Protein AF-A0A173S490-F1 (afdb_monomer)

pLDDT: mean 80.64, std 14.04, range [35.84, 95.5]

Foldseek 3Di:
DVVVVVVVVVVVVVVPPDDWDDDPLVDDAPATAQDWFAQCRRCVSVVNNPSVPDPDQWDQDVVSLEIEGEEAQDDDPVRDDPQGPWHWAAPDLFWIKGKDHLPDACPDPVNVCQQCVVVVVHWYWDWYDHDQADPPPRHGGITGTQHIWDQDDFDDADPRRMGTDRTHGRDRDD

Mean predicted aligned error: 9.04 Å

Radius of gyration: 17.33 Å; Cα contacts (8 Å, |Δi|>4): 299; chains: 1; bounding box: 39×35×54 Å

Structure (mmCIF, N/CA/C/O backbone):
data_AF-A0A173S490-F1
#
_entry.id   AF-A0A173S490-F1
#
loop_
_atom_site.group_PDB
_atom_site.id
_atom_site.type_symbol
_atom_site.label_atom_id
_atom_site.label_alt_id
_atom_site.label_comp_id
_atom_site.label_asym_id
_atom_site.label_entity_id
_atom_site.label_seq_id
_atom_site.pdbx_PDB_ins_code
_atom_site.Cartn_x
_atom_site.Cartn_y
_atom_site.Cartn_z
_atom_site.occupancy
_atom_site.B_iso_or_equiv
_atom_site.auth_seq_id
_atom_site.auth_comp_id
_atom_site.auth_asym_id
_atom_site.auth_atom_id
_atom_site.pdbx_PDB_model_num
ATOM 1 N N . MET A 1 1 ? -19.504 -1.703 34.134 1.00 67.69 1 MET A N 1
ATOM 2 C CA . MET A 1 1 ? -18.449 -2.123 33.189 1.00 67.69 1 MET A CA 1
ATOM 3 C C . MET A 1 1 ? -18.969 -2.839 31.937 1.00 67.69 1 MET A C 1
ATOM 5 O O . MET A 1 1 ? -18.863 -2.239 30.881 1.00 67.69 1 MET A O 1
ATOM 9 N N . LEU A 1 2 ? -19.562 -4.050 31.981 1.00 82.88 2 LEU A N 1
ATOM 10 C CA . LEU A 1 2 ? -20.038 -4.728 30.746 1.00 82.88 2 LEU A CA 1
ATOM 11 C C . LEU A 1 2 ? -21.141 -3.944 30.003 1.00 82.88 2 LEU A C 1
ATOM 13 O O . LEU A 1 2 ? -21.055 -3.766 28.793 1.00 82.88 2 LEU A O 1
ATOM 17 N N . GLY A 1 3 ? -22.134 -3.423 30.733 1.00 90.31 3 GLY A N 1
ATOM 18 C CA . GLY A 1 3 ? -23.234 -2.651 30.137 1.00 90.31 3 GLY A CA 1
ATOM 19 C C . GLY A 1 3 ? -22.800 -1.309 29.537 1.00 90.31 3 GLY A C 1
ATOM 20 O O . GLY A 1 3 ? -23.343 -0.888 28.524 1.00 90.31 3 GLY A O 1
ATOM 21 N N . GLU A 1 4 ? -21.777 -0.664 30.104 1.00 88.50 4 GLU A N 1
ATOM 22 C CA . GLU A 1 4 ? -21.201 0.568 29.542 1.00 88.50 4 GLU A CA 1
ATOM 23 C C . GLU A 1 4 ? -20.448 0.278 28.243 1.00 88.50 4 GLU A C 1
ATOM 25 O O . GLU A 1 4 ? -20.566 1.037 27.287 1.00 88.50 4 GLU A O 1
ATOM 30 N N . LEU A 1 5 ? -19.721 -0.845 28.182 1.00 89.94 5 LEU A N 1
ATOM 31 C CA . LEU A 1 5 ? -19.027 -1.271 26.969 1.00 89.94 5 LEU A CA 1
ATOM 32 C C . LEU A 1 5 ? -20.026 -1.585 25.845 1.00 89.94 5 LEU A C 1
ATOM 34 O O . LEU A 1 5 ? -19.824 -1.165 24.712 1.00 89.94 5 LEU A O 1
ATOM 38 N N . GLN A 1 6 ? -21.128 -2.269 26.162 1.00 90.50 6 GLN A N 1
ATOM 39 C CA . GLN A 1 6 ? -22.197 -2.554 25.199 1.00 90.50 6 GLN A CA 1
ATOM 40 C C . GLN A 1 6 ? -22.899 -1.279 24.720 1.00 90.50 6 GLN A C 1
ATOM 42 O O . GLN A 1 6 ? -23.113 -1.126 23.522 1.00 90.50 6 GLN A O 1
ATOM 47 N N . ALA A 1 7 ? -23.204 -0.344 25.624 1.00 89.31 7 ALA A N 1
ATOM 48 C CA . ALA A 1 7 ? -23.804 0.936 25.257 1.00 89.31 7 ALA A CA 1
ATOM 49 C C . ALA A 1 7 ? -22.875 1.775 24.364 1.00 89.31 7 ALA A C 1
ATOM 51 O O . ALA A 1 7 ? -23.337 2.389 23.407 1.00 89.31 7 ALA A O 1
ATOM 52 N N . LEU A 1 8 ? -21.565 1.764 24.638 1.00 88.25 8 LEU A N 1
ATOM 53 C CA . LEU A 1 8 ? -20.566 2.428 23.800 1.00 88.25 8 LEU A CA 1
ATOM 54 C C . LEU A 1 8 ? -20.474 1.783 22.410 1.00 88.25 8 LEU A C 1
ATOM 56 O O . LEU A 1 8 ? -20.431 2.497 21.414 1.00 88.25 8 LEU A O 1
ATOM 60 N N . LEU A 1 9 ? -20.452 0.448 22.335 1.00 86.00 9 LEU A N 1
ATOM 61 C CA . LEU A 1 9 ? -20.416 -0.274 21.061 1.00 86.00 9 LEU A CA 1
ATOM 62 C C . LEU A 1 9 ? -21.673 -0.002 20.229 1.00 86.00 9 LEU A C 1
ATOM 64 O O . LEU A 1 9 ? -21.544 0.290 19.046 1.00 86.00 9 LEU A O 1
ATOM 68 N N . GLN A 1 10 ? -22.857 -0.021 20.849 1.00 84.94 10 GLN A N 1
ATOM 69 C CA . GLN A 1 10 ? -24.113 0.304 20.169 1.00 84.94 10 GLN A CA 1
ATOM 70 C C . GLN A 1 10 ? -24.127 1.757 19.684 1.00 84.94 10 GLN A C 1
ATOM 72 O O . GLN A 1 10 ? -24.438 2.020 18.531 1.00 84.94 10 GLN A O 1
ATOM 77 N N . TYR A 1 11 ? -23.707 2.696 20.535 1.00 85.00 11 TYR A N 1
ATOM 78 C CA . TYR A 1 11 ? -23.614 4.109 20.177 1.00 85.00 11 TYR A CA 1
ATOM 79 C C . TYR A 1 11 ? -22.687 4.360 18.985 1.00 85.00 11 TYR A C 1
ATOM 81 O O . TYR A 1 11 ? -22.979 5.205 18.143 1.00 85.00 11 TYR A O 1
ATOM 89 N N . GLN A 1 12 ? -21.558 3.652 18.923 1.00 81.19 12 GLN A N 1
ATOM 90 C CA . GLN A 1 12 ? -20.642 3.763 17.794 1.00 81.19 12 GLN A CA 1
ATOM 91 C C . GLN A 1 12 ? -21.223 3.103 16.548 1.00 81.19 12 GLN A C 1
ATOM 93 O O . GLN A 1 12 ? -21.135 3.706 15.487 1.00 81.19 12 GLN A O 1
ATOM 98 N N . TYR A 1 13 ? -21.851 1.930 16.686 1.00 77.25 13 TYR A N 1
ATOM 99 C CA . TYR A 1 13 ? -22.518 1.217 15.595 1.00 77.25 13 TYR A CA 1
ATOM 100 C C . TYR A 1 13 ? -23.605 2.070 14.927 1.00 77.25 13 TYR A C 1
ATOM 102 O O . TYR A 1 13 ? -23.608 2.211 13.709 1.00 77.25 13 TYR A O 1
ATOM 110 N N . ASP A 1 14 ? -24.451 2.734 15.717 1.00 81.31 14 ASP A N 1
ATOM 111 C CA . ASP A 1 14 ? -25.534 3.600 15.224 1.00 81.31 14 ASP A CA 1
ATOM 112 C C . ASP A 1 14 ? -25.029 4.881 14.523 1.00 81.31 14 ASP A C 1
ATOM 114 O O . ASP A 1 14 ? -25.816 5.628 13.945 1.00 81.31 14 ASP A O 1
ATOM 118 N N . ARG A 1 15 ? -23.721 5.164 14.601 1.00 76.56 15 ARG A N 1
ATOM 119 C CA . ARG A 1 15 ? -23.051 6.324 13.987 1.00 76.56 15 ARG A CA 1
ATOM 120 C C . ARG A 1 15 ? -22.058 5.930 12.892 1.00 76.56 15 ARG A C 1
ATOM 122 O O . ARG A 1 15 ? -21.293 6.782 12.431 1.00 76.56 15 ARG A O 1
ATOM 129 N N . ILE A 1 16 ? -22.025 4.655 12.504 1.00 71.69 16 ILE A N 1
ATOM 130 C CA . ILE A 1 16 ? -21.278 4.204 11.332 1.00 71.69 16 ILE A CA 1
ATOM 131 C C . ILE A 1 16 ? -22.035 4.704 10.095 1.00 71.69 16 ILE A C 1
ATOM 133 O O . ILE A 1 16 ? -22.988 4.085 9.642 1.00 71.69 16 ILE A O 1
ATOM 137 N N . ASP A 1 17 ? -21.610 5.852 9.568 1.00 62.22 17 ASP A N 1
ATOM 138 C CA . ASP A 1 17 ? -22.158 6.474 8.350 1.00 62.22 17 ASP A CA 1
ATOM 139 C C . ASP A 1 17 ? -21.422 6.022 7.069 1.00 62.22 17 ASP A C 1
ATOM 141 O O . ASP A 1 17 ? -21.486 6.692 6.038 1.00 62.22 17 ASP A O 1
ATOM 145 N N . PHE A 1 18 ? -20.681 4.910 7.112 1.00 65.88 18 PHE A N 1
ATOM 146 C CA . PHE A 1 18 ? -20.003 4.365 5.935 1.00 65.88 18 PHE A CA 1
ATOM 147 C C . PHE A 1 18 ? -20.441 2.923 5.686 1.00 65.88 18 PHE A C 1
ATOM 149 O O . PHE A 1 18 ? -20.610 2.150 6.625 1.00 65.88 18 PHE A O 1
ATOM 156 N N . ILE A 1 19 ? -20.640 2.579 4.415 1.00 65.00 19 ILE A N 1
ATOM 157 C CA . ILE A 1 19 ? -20.953 1.216 3.990 1.00 65.00 19 ILE A CA 1
ATOM 158 C C . ILE A 1 19 ? -19.612 0.506 3.821 1.00 65.00 19 ILE A C 1
ATOM 160 O O . ILE A 1 19 ? -18.831 0.855 2.932 1.00 65.00 19 ILE A O 1
ATOM 164 N N . ASP A 1 20 ? -19.311 -0.424 4.721 1.00 68.12 20 ASP A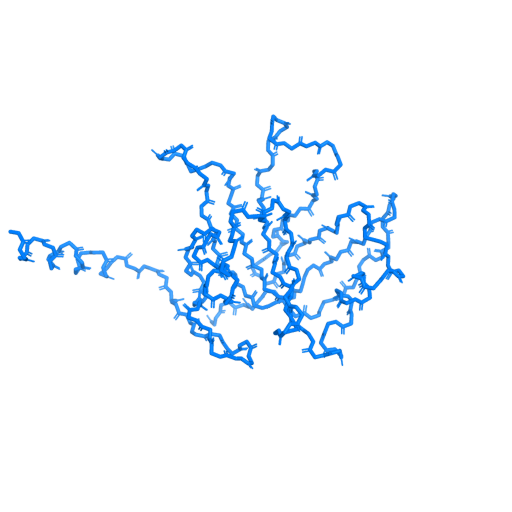 N 1
ATOM 165 C CA . ASP A 1 20 ? -18.227 -1.370 4.519 1.00 68.12 20 ASP A CA 1
ATOM 166 C C . ASP A 1 20 ? -18.656 -2.407 3.480 1.00 68.12 20 ASP A C 1
ATOM 168 O O . ASP A 1 20 ? -19.792 -2.879 3.455 1.00 68.12 20 ASP A O 1
ATOM 172 N N . GLU A 1 21 ? -17.739 -2.752 2.584 1.00 74.19 21 GLU A N 1
ATOM 173 C CA . GLU A 1 21 ? -17.992 -3.768 1.573 1.00 74.19 21 GLU A CA 1
ATOM 174 C C . GLU A 1 21 ? -16.816 -4.743 1.518 1.00 74.19 21 GLU A C 1
ATOM 176 O O . GLU A 1 21 ? -15.660 -4.308 1.393 1.00 74.19 21 GLU A O 1
ATOM 181 N N . PRO A 1 22 ? -17.081 -6.061 1.584 1.00 76.94 22 PRO A N 1
ATOM 182 C CA . PRO A 1 22 ? -16.039 -7.050 1.398 1.00 76.94 22 PRO A CA 1
ATOM 183 C C . PRO A 1 22 ? -15.534 -6.991 -0.042 1.00 76.94 22 PRO A C 1
ATOM 185 O O . PRO A 1 22 ? -16.303 -6.876 -0.998 1.00 76.94 22 PRO A O 1
ATOM 188 N N . VAL A 1 23 ? -14.222 -7.132 -0.210 1.00 80.44 23 VAL A N 1
ATOM 189 C CA . VAL A 1 23 ? -13.589 -7.103 -1.531 1.00 80.44 23 VAL A CA 1
ATOM 190 C C . VAL A 1 23 ? -13.062 -8.468 -1.905 1.00 80.44 23 VAL A C 1
ATOM 192 O O . VAL A 1 23 ? -12.220 -9.033 -1.205 1.00 80.44 23 VAL A O 1
ATOM 195 N N . ASP A 1 24 ? -13.451 -8.948 -3.084 1.00 83.75 24 ASP A N 1
ATOM 196 C CA . ASP A 1 24 ? -12.765 -10.078 -3.696 1.00 83.75 24 ASP A CA 1
ATOM 197 C C . ASP A 1 24 ? -11.392 -9.649 -4.237 1.00 83.75 24 ASP A C 1
ATOM 199 O O . ASP A 1 24 ? -11.238 -9.135 -5.348 1.00 83.75 24 ASP A O 1
ATOM 203 N N . VAL A 1 25 ? -10.365 -9.872 -3.421 1.00 83.94 25 VAL A N 1
ATOM 204 C CA . VAL A 1 25 ? -8.953 -9.705 -3.794 1.00 83.94 25 VAL A CA 1
ATOM 205 C C . VAL A 1 25 ? -8.307 -11.023 -4.246 1.00 83.94 25 VAL A C 1
ATOM 207 O O . VAL A 1 25 ? -7.089 -11.088 -4.428 1.00 83.94 25 VAL A O 1
ATOM 210 N N . GLY A 1 26 ? -9.101 -12.077 -4.472 1.00 85.00 26 GLY A N 1
ATOM 211 C CA . GLY A 1 26 ? -8.653 -13.397 -4.928 1.00 85.00 26 GLY A CA 1
ATOM 212 C C . GLY A 1 26 ? -8.029 -14.285 -3.850 1.00 85.00 26 GLY A C 1
ATOM 213 O O . GLY A 1 26 ? -7.417 -15.300 -4.177 1.00 85.00 26 GLY A O 1
ATOM 214 N N . PHE A 1 27 ? -8.144 -13.897 -2.583 1.00 87.31 27 PHE A N 1
ATOM 215 C CA . PHE A 1 27 ? -7.762 -14.678 -1.408 1.00 87.31 27 PHE A CA 1
ATOM 216 C C . PHE A 1 27 ? -8.576 -14.196 -0.198 1.00 87.31 27 PHE A C 1
ATOM 218 O O . PHE A 1 27 ? -9.155 -13.112 -0.232 1.00 87.31 27 PHE A O 1
ATOM 225 N N . ALA A 1 28 ? -8.608 -14.986 0.879 1.00 87.19 28 ALA A N 1
ATOM 226 C CA . ALA A 1 28 ? -9.269 -14.584 2.118 1.00 87.19 28 ALA A CA 1
ATOM 227 C C . ALA A 1 28 ? -8.584 -13.338 2.706 1.00 87.19 28 ALA A C 1
ATOM 229 O O . ALA A 1 28 ? -7.430 -13.405 3.128 1.00 87.19 28 ALA A O 1
ATOM 230 N N . CYS A 1 29 ? -9.287 -12.207 2.704 1.00 88.19 29 CYS A N 1
ATOM 231 C CA . CYS A 1 29 ? -8.768 -10.915 3.131 1.00 88.19 29 CYS A CA 1
ATOM 232 C C . CYS A 1 29 ? -9.758 -10.271 4.107 1.00 88.19 29 CYS A C 1
ATOM 234 O O . CYS A 1 29 ? -10.901 -10.049 3.718 1.00 88.19 29 CYS A O 1
ATOM 236 N N . PRO A 1 30 ? -9.352 -9.959 5.349 1.00 90.19 30 PRO A N 1
ATOM 237 C CA . PRO A 1 30 ? -10.239 -9.384 6.361 1.00 90.19 30 PRO A CA 1
ATOM 238 C C . PRO A 1 30 ? -10.309 -7.846 6.278 1.00 90.19 30 PRO A C 1
ATOM 240 O O . PRO A 1 30 ? -10.526 -7.191 7.291 1.00 90.19 30 PRO A O 1
ATOM 243 N N . LEU A 1 31 ? -10.004 -7.262 5.114 1.00 92.06 31 LEU A N 1
ATOM 244 C CA . LEU A 1 31 ? -9.949 -5.814 4.912 1.00 92.06 31 LEU A CA 1
ATOM 245 C C . LEU A 1 31 ? -11.121 -5.367 4.043 1.00 92.06 31 LEU A C 1
ATOM 247 O O . LEU A 1 31 ? -11.131 -5.639 2.841 1.00 92.06 31 LEU A O 1
ATOM 251 N N . ASP A 1 32 ? -12.044 -4.632 4.650 1.00 90.31 32 ASP A N 1
ATOM 252 C CA . ASP A 1 32 ? -13.214 -4.078 3.965 1.00 90.31 32 ASP A CA 1
ATOM 253 C C . ASP A 1 32 ? -12.955 -2.680 3.397 1.00 90.31 32 ASP A C 1
ATOM 255 O O . ASP A 1 32 ? -12.122 -1.921 3.918 1.00 90.31 32 ASP A O 1
ATOM 259 N N . LEU A 1 33 ? -13.664 -2.345 2.314 1.00 88.12 33 LEU A N 1
ATOM 260 C CA . LEU A 1 33 ? -13.623 -1.012 1.708 1.00 88.12 33 LEU A CA 1
ATOM 261 C C . LEU A 1 33 ? -14.026 0.055 2.716 1.00 88.12 33 LEU A C 1
ATOM 263 O O . LEU A 1 33 ? -14.863 -0.166 3.585 1.00 88.12 33 LEU A O 1
ATOM 267 N N . HIS A 1 34 ? -13.407 1.226 2.589 1.00 87.56 34 HIS A N 1
ATOM 268 C CA . HIS A 1 34 ? -13.690 2.430 3.374 1.00 87.56 34 HIS A CA 1
ATOM 269 C C . HIS A 1 34 ? -13.404 2.315 4.883 1.00 87.56 34 HIS A C 1
ATOM 271 O O . HIS A 1 34 ? -13.402 3.323 5.593 1.00 87.56 34 HIS A O 1
ATOM 277 N N . CYS A 1 35 ? -13.015 1.135 5.363 1.00 90.00 35 CYS A N 1
ATOM 278 C CA . CYS A 1 35 ? -12.488 0.944 6.702 1.00 90.00 35 CYS A CA 1
ATOM 279 C C . CYS A 1 35 ? -11.074 1.520 6.845 1.00 90.00 35 CYS A C 1
ATOM 281 O O . CYS A 1 35 ? -10.275 1.579 5.902 1.00 90.00 35 CYS A O 1
ATOM 283 N N . THR A 1 36 ? -10.758 1.929 8.074 1.00 92.00 36 THR A N 1
ATOM 284 C CA . THR A 1 36 ? -9.481 2.548 8.430 1.00 92.00 36 THR A CA 1
ATOM 285 C C . THR A 1 36 ? -8.668 1.639 9.339 1.00 92.00 36 THR A C 1
ATOM 287 O O . THR A 1 36 ? -9.148 1.174 10.370 1.00 92.00 36 THR A O 1
ATOM 290 N N . TYR A 1 37 ? -7.405 1.436 8.979 1.00 93.12 37 TYR A N 1
ATOM 291 C CA . TYR A 1 37 ? -6.499 0.507 9.637 1.00 93.12 37 TYR A CA 1
ATOM 292 C C . TYR A 1 37 ? -5.122 1.142 9.818 1.00 93.12 37 TYR A C 1
ATOM 294 O O . TYR A 1 37 ? -4.621 1.888 8.972 1.00 93.12 37 TYR A O 1
ATOM 302 N N . THR A 1 38 ? -4.450 0.816 10.913 1.00 94.06 38 THR A N 1
ATOM 303 C CA . THR A 1 38 ? -3.019 1.105 11.035 1.00 94.06 38 THR A CA 1
ATOM 304 C C . THR A 1 38 ? -2.235 0.304 9.995 1.00 94.06 38 THR A C 1
ATOM 306 O O . THR A 1 38 ? -2.643 -0.780 9.581 1.00 94.06 38 THR A O 1
ATOM 309 N N . ARG A 1 39 ? -1.061 0.802 9.594 1.00 94.75 39 ARG A N 1
ATOM 310 C CA . ARG A 1 39 ? -0.187 0.087 8.648 1.00 94.75 39 ARG A CA 1
ATOM 311 C C . ARG A 1 39 ? 0.119 -1.344 9.101 1.00 94.75 39 ARG A C 1
ATOM 313 O O . ARG A 1 39 ? 0.189 -2.248 8.277 1.00 94.75 39 ARG A O 1
ATOM 320 N N . ASP A 1 40 ? 0.296 -1.541 10.400 1.00 94.50 40 ASP A N 1
ATOM 321 C CA . ASP A 1 40 ? 0.647 -2.843 10.954 1.00 94.50 40 ASP A CA 1
ATOM 322 C C . ASP A 1 40 ? -0.548 -3.805 10.895 1.00 94.50 40 ASP A C 1
ATOM 324 O O . ASP A 1 40 ? -0.363 -4.955 10.506 1.00 94.50 40 ASP A O 1
ATOM 328 N N . GLN A 1 41 ? -1.773 -3.327 11.162 1.00 94.81 41 GLN A N 1
ATOM 329 C CA . GLN A 1 41 ? -3.001 -4.106 10.942 1.00 94.81 41 GLN A CA 1
ATOM 330 C C . GLN A 1 41 ? -3.145 -4.520 9.474 1.00 94.81 41 GLN A C 1
ATOM 332 O O . GLN A 1 41 ? -3.395 -5.690 9.206 1.00 94.81 41 GLN A O 1
ATOM 337 N N . LEU A 1 42 ? -2.920 -3.593 8.535 1.00 95.19 42 LEU A N 1
ATOM 338 C CA . LEU A 1 42 ? -2.987 -3.876 7.096 1.00 95.19 42 LEU A CA 1
ATOM 339 C C . LEU A 1 42 ? -2.001 -4.962 6.676 1.00 95.19 42 LEU A C 1
ATOM 341 O O . LEU A 1 42 ? -2.355 -5.899 5.970 1.00 95.19 42 LEU A O 1
ATOM 345 N N . LEU A 1 43 ? -0.750 -4.843 7.114 1.00 95.50 43 LEU A N 1
ATOM 346 C CA . LEU A 1 43 ? 0.293 -5.793 6.750 1.00 95.50 43 LEU A CA 1
ATOM 347 C C . LEU A 1 43 ? 0.041 -7.174 7.362 1.00 95.50 43 LEU A C 1
ATOM 349 O O . LEU A 1 43 ? 0.177 -8.171 6.660 1.00 95.50 43 LEU A O 1
ATOM 353 N N . VAL A 1 44 ? -0.373 -7.243 8.629 1.00 95.06 44 VAL A N 1
ATOM 354 C CA . VAL A 1 44 ? -0.704 -8.517 9.285 1.00 95.06 44 VAL A CA 1
ATOM 355 C C . VAL A 1 44 ? -1.931 -9.171 8.647 1.00 95.06 44 VAL A C 1
ATOM 357 O O . VAL A 1 44 ? -1.903 -10.373 8.408 1.00 95.06 44 VAL A O 1
ATOM 360 N N . ALA A 1 45 ? -2.961 -8.395 8.298 1.00 94.00 45 ALA A N 1
ATOM 361 C CA . ALA A 1 45 ? -4.138 -8.877 7.569 1.00 94.00 45 ALA A CA 1
ATOM 362 C C . ALA A 1 45 ? -3.802 -9.470 6.187 1.00 94.00 45 ALA A C 1
ATOM 364 O O . ALA A 1 45 ? -4.563 -10.270 5.652 1.00 94.00 45 ALA A O 1
ATOM 365 N N . LEU A 1 46 ? -2.654 -9.091 5.619 1.00 95.06 46 LEU A N 1
ATOM 366 C CA . LEU A 1 46 ? -2.123 -9.599 4.355 1.00 95.06 46 LEU A CA 1
ATOM 367 C C . LEU A 1 46 ? -1.012 -10.648 4.558 1.00 95.06 46 LEU A C 1
ATOM 369 O O . LEU A 1 46 ? -0.198 -10.862 3.658 1.00 95.06 46 LEU A O 1
ATOM 373 N N . ASP A 1 47 ? -0.973 -11.297 5.725 1.00 94.75 47 ASP A N 1
ATOM 374 C CA . ASP A 1 47 ? -0.002 -12.324 6.139 1.00 94.75 47 ASP A CA 1
ATOM 375 C C . ASP A 1 47 ? 1.463 -11.847 6.220 1.00 94.75 47 ASP A C 1
ATOM 377 O O . ASP A 1 47 ? 2.403 -12.643 6.282 1.00 94.75 47 ASP A O 1
ATOM 381 N N . PHE A 1 48 ? 1.702 -10.533 6.279 1.00 95.06 48 PHE A N 1
ATOM 382 C CA . PHE A 1 48 ? 3.040 -9.974 6.459 1.00 95.06 48 PHE A CA 1
ATOM 383 C C . PHE A 1 48 ? 3.349 -9.714 7.943 1.00 95.06 48 PHE A C 1
ATOM 385 O O . PHE A 1 48 ? 3.117 -8.635 8.485 1.00 95.06 48 PHE A O 1
ATOM 392 N N . LEU A 1 49 ? 3.961 -10.702 8.601 1.00 94.06 49 LEU A N 1
ATOM 393 C CA . LEU A 1 49 ? 4.179 -10.719 10.060 1.00 94.06 49 LEU A CA 1
ATOM 394 C C . LEU A 1 49 ? 5.362 -9.876 10.575 1.00 94.06 49 LEU A C 1
ATOM 396 O O . LEU A 1 49 ? 5.711 -9.949 11.753 1.00 94.06 49 LEU A O 1
ATOM 400 N N . LYS A 1 50 ? 6.017 -9.079 9.721 1.00 93.81 50 LYS A N 1
ATOM 401 C CA . LYS A 1 50 ? 7.159 -8.223 10.110 1.00 93.81 50 LYS A CA 1
ATOM 402 C C . LYS A 1 50 ? 6.916 -6.737 9.804 1.00 93.81 50 LYS A C 1
ATOM 404 O O . LYS A 1 50 ? 7.798 -6.098 9.220 1.00 93.81 50 LYS A O 1
ATOM 409 N N . PRO A 1 51 ? 5.756 -6.159 10.170 1.00 91.81 51 PRO A N 1
ATOM 410 C CA . PRO A 1 51 ? 5.320 -4.851 9.678 1.00 91.81 51 PRO A CA 1
ATOM 411 C C . PRO A 1 51 ? 6.284 -3.705 10.010 1.00 91.81 51 PRO A C 1
ATOM 413 O O . PRO A 1 51 ? 6.497 -2.823 9.181 1.00 91.81 51 PRO A O 1
ATOM 416 N N . ALA A 1 52 ? 6.977 -3.780 11.152 1.00 90.25 52 ALA A N 1
ATOM 417 C CA . ALA A 1 52 ? 7.988 -2.805 11.570 1.00 90.25 52 ALA A CA 1
ATOM 418 C C . ALA A 1 52 ? 9.159 -2.630 10.578 1.00 90.25 52 ALA A C 1
ATOM 420 O O . ALA A 1 52 ? 9.867 -1.622 10.621 1.00 90.25 52 ALA A O 1
ATOM 421 N N . THR A 1 53 ? 9.378 -3.602 9.685 1.00 90.56 53 THR A N 1
ATOM 422 C CA . THR A 1 53 ? 10.432 -3.536 8.660 1.00 90.56 53 THR A CA 1
ATOM 423 C C . THR A 1 53 ? 10.041 -2.699 7.444 1.00 90.56 53 THR A C 1
ATOM 425 O O . THR A 1 53 ? 10.924 -2.287 6.698 1.00 90.56 53 THR A O 1
ATOM 428 N N . VAL A 1 54 ? 8.750 -2.413 7.248 1.00 90.19 54 VAL A N 1
ATOM 429 C CA . VAL A 1 54 ? 8.261 -1.654 6.092 1.00 90.19 54 VAL A CA 1
ATOM 430 C C . VAL A 1 54 ? 8.373 -0.165 6.386 1.00 90.19 54 VAL A C 1
ATOM 432 O O . VAL A 1 54 ? 7.755 0.362 7.317 1.00 90.19 54 VAL A O 1
ATOM 435 N N . ARG A 1 55 ? 9.175 0.535 5.585 1.00 82.69 55 ARG A N 1
ATOM 436 C CA . ARG A 1 55 ? 9.339 1.999 5.661 1.00 82.69 55 ARG A CA 1
ATOM 437 C C . ARG A 1 55 ? 8.917 2.692 4.372 1.00 82.69 55 ARG A C 1
ATOM 439 O O . ARG A 1 55 ? 8.688 3.898 4.373 1.00 82.69 55 ARG A O 1
ATOM 446 N N . GLU A 1 56 ? 8.804 1.925 3.301 1.00 83.75 56 GLU A N 1
ATOM 447 C CA . GLU A 1 56 ? 8.465 2.359 1.961 1.00 83.75 56 GLU A CA 1
ATOM 448 C C . GLU A 1 56 ? 6.958 2.585 1.807 1.00 83.75 56 GLU A C 1
ATOM 450 O O . GLU A 1 56 ? 6.136 1.964 2.481 1.00 83.75 56 GLU A O 1
ATOM 455 N N . GLY A 1 57 ? 6.596 3.463 0.870 1.00 88.19 57 GLY A N 1
ATOM 456 C CA . GLY A 1 57 ? 5.201 3.721 0.505 1.00 88.19 57 GLY A CA 1
ATOM 457 C C . GLY A 1 57 ? 4.569 2.631 -0.364 1.00 88.19 57 GLY A C 1
ATOM 458 O O . GLY A 1 57 ? 3.389 2.719 -0.668 1.00 88.19 57 GLY A O 1
ATOM 459 N N . VAL A 1 58 ? 5.328 1.615 -0.789 1.00 91.38 58 VAL A N 1
ATOM 460 C CA . VAL A 1 58 ? 4.805 0.469 -1.545 1.00 91.38 58 VAL A CA 1
ATOM 461 C C . VAL A 1 58 ? 5.451 -0.820 -1.057 1.00 91.38 58 VAL A C 1
ATOM 463 O O . VAL A 1 58 ? 6.667 -0.873 -0.856 1.00 91.38 58 VAL A O 1
ATOM 466 N N . LYS A 1 59 ? 4.643 -1.872 -0.906 1.00 95.00 59 LYS A N 1
ATOM 467 C CA . LYS A 1 59 ? 5.096 -3.212 -0.534 1.00 95.00 59 LYS A CA 1
ATOM 468 C C . LYS A 1 59 ? 4.624 -4.253 -1.548 1.00 95.00 59 LYS A C 1
ATOM 470 O O . LYS A 1 59 ? 3.430 -4.457 -1.707 1.00 95.00 59 LYS A O 1
ATOM 475 N N . TRP A 1 60 ? 5.571 -4.958 -2.163 1.00 94.94 60 TRP A N 1
ATOM 476 C CA . TRP A 1 60 ? 5.296 -6.148 -2.971 1.00 94.94 60 TRP A CA 1
ATOM 477 C C . TRP A 1 60 ? 5.224 -7.404 -2.093 1.00 94.94 60 TRP A C 1
ATOM 479 O O . TRP A 1 60 ? 6.141 -7.663 -1.302 1.00 94.94 60 TRP A O 1
ATOM 489 N N . LEU A 1 61 ? 4.153 -8.182 -2.251 1.00 95.38 61 LEU A N 1
ATOM 490 C CA . LEU A 1 61 ? 3.912 -9.475 -1.612 1.00 95.38 61 LEU A CA 1
ATOM 491 C C . LEU A 1 61 ? 3.854 -10.565 -2.702 1.00 95.38 61 LEU A C 1
ATOM 493 O O . LEU A 1 61 ? 2.789 -10.806 -3.279 1.00 95.38 61 LEU A O 1
ATOM 497 N N . PRO A 1 62 ? 4.986 -11.226 -3.016 1.00 93.81 62 PRO A N 1
ATOM 498 C CA . PRO A 1 62 ? 5.084 -12.137 -4.160 1.00 93.81 62 PRO A CA 1
ATOM 499 C C . PRO A 1 62 ? 4.181 -13.368 -4.043 1.00 93.81 62 PRO A C 1
ATOM 501 O O . PRO A 1 62 ? 3.608 -13.796 -5.042 1.00 93.81 62 PRO A O 1
ATOM 504 N N . GLU A 1 63 ? 4.016 -13.909 -2.835 1.00 93.06 63 GLU A N 1
ATOM 505 C CA . GLU A 1 63 ? 3.188 -15.097 -2.577 1.00 93.06 63 GLU A CA 1
ATOM 506 C C . GLU A 1 63 ? 1.707 -14.862 -2.902 1.00 93.06 63 GLU A C 1
ATOM 508 O O . GLU A 1 63 ? 1.008 -15.786 -3.305 1.00 93.06 63 GLU A O 1
ATOM 513 N N . LYS A 1 64 ? 1.243 -13.610 -2.786 1.00 93.50 64 LYS A N 1
ATOM 514 C CA . LYS A 1 64 ? -0.136 -13.196 -3.088 1.00 93.50 64 LYS A CA 1
ATOM 515 C C . LYS A 1 64 ? -0.280 -12.486 -4.436 1.00 93.50 64 LYS A C 1
ATOM 517 O O . LYS A 1 64 ? -1.386 -12.096 -4.796 1.00 93.50 64 LYS A O 1
ATOM 522 N N . GLN A 1 65 ? 0.824 -12.286 -5.159 1.00 94.12 65 GLN A N 1
ATOM 523 C CA . GLN A 1 65 ? 0.887 -11.433 -6.349 1.00 94.12 65 GLN A CA 1
ATOM 524 C C . GLN A 1 65 ? 0.260 -10.042 -6.107 1.00 94.12 65 GLN A C 1
ATOM 526 O O . GLN A 1 65 ? -0.560 -9.568 -6.894 1.00 94.12 65 GLN A O 1
ATOM 531 N N . LEU A 1 66 ? 0.617 -9.394 -4.993 1.00 94.50 66 LEU A N 1
ATOM 532 C CA . LEU A 1 66 ? -0.052 -8.183 -4.511 1.00 94.50 66 LEU A CA 1
ATOM 533 C C . LEU A 1 66 ? 0.926 -7.033 -4.264 1.00 94.50 66 LEU A C 1
ATOM 535 O O . LEU A 1 66 ? 1.848 -7.165 -3.459 1.00 94.50 66 LEU A O 1
ATOM 539 N N . ASP A 1 67 ? 0.700 -5.887 -4.897 1.00 94.38 67 ASP A N 1
ATOM 540 C CA . ASP A 1 67 ? 1.315 -4.625 -4.494 1.00 94.38 67 ASP A CA 1
ATOM 541 C C . A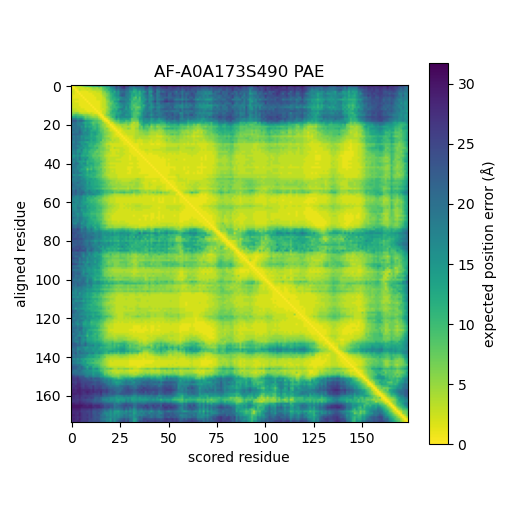SP A 1 67 ? 0.373 -3.865 -3.546 1.00 94.38 67 ASP A C 1
ATOM 543 O O . ASP A 1 67 ? -0.810 -3.673 -3.824 1.00 94.38 67 ASP A O 1
ATOM 547 N N . VAL A 1 68 ? 0.904 -3.414 -2.414 1.00 95.06 68 VAL A N 1
ATOM 548 C CA . VAL A 1 68 ? 0.173 -2.654 -1.394 1.00 95.06 68 VAL A CA 1
ATOM 549 C C . VAL A 1 68 ? 0.697 -1.228 -1.397 1.00 95.06 68 VAL A C 1
ATOM 551 O O . VAL A 1 68 ? 1.873 -1.006 -1.097 1.00 95.06 68 VAL A O 1
ATOM 554 N N . PHE A 1 69 ? -0.148 -0.270 -1.767 1.00 94.06 69 PHE A N 1
ATOM 555 C CA . PHE A 1 69 ? 0.218 1.138 -1.883 1.00 94.06 69 PHE A CA 1
ATOM 556 C C . PHE A 1 69 ? -0.241 1.895 -0.637 1.00 94.06 69 PHE A C 1
ATOM 558 O O . PHE A 1 69 ? -1.425 1.913 -0.314 1.00 94.06 69 PHE A O 1
ATOM 565 N N . PHE A 1 70 ? 0.704 2.546 0.039 1.00 93.25 70 PHE A N 1
ATOM 566 C CA . PHE A 1 70 ? 0.484 3.421 1.185 1.00 93.25 70 PHE A CA 1
ATOM 567 C C . PHE A 1 70 ? 0.708 4.872 0.762 1.00 93.25 70 PHE A C 1
ATOM 569 O O . PHE A 1 70 ? 1.845 5.339 0.646 1.00 93.25 70 PHE A O 1
ATOM 576 N N . VAL A 1 71 ? -0.382 5.600 0.54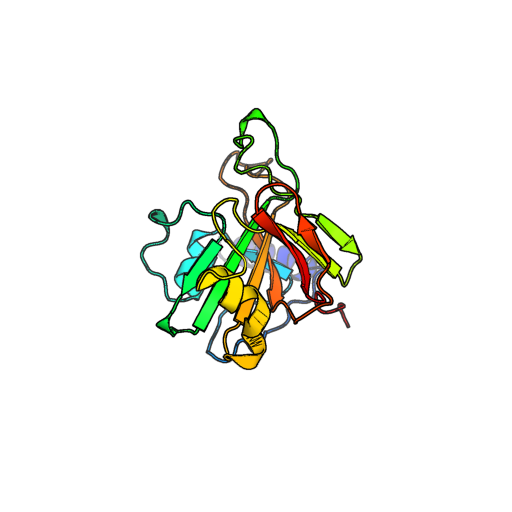9 1.00 91.00 71 VAL A N 1
ATOM 577 C CA . VAL A 1 71 ? -0.350 6.970 0.039 1.00 91.00 71 VAL A CA 1
ATOM 578 C C . VAL A 1 71 ? -0.704 7.960 1.141 1.00 91.00 71 VAL A C 1
ATOM 580 O O . VAL A 1 71 ? -1.676 7.793 1.870 1.00 91.00 71 VAL A O 1
ATOM 583 N N . THR A 1 72 ? 0.099 9.016 1.265 1.00 90.12 72 THR A N 1
ATOM 584 C CA . THR A 1 72 ? -0.231 10.183 2.094 1.00 90.12 72 THR A CA 1
ATOM 585 C C . THR A 1 72 ? -0.535 11.358 1.173 1.00 90.12 72 THR A C 1
ATOM 587 O O . THR A 1 72 ? 0.330 11.735 0.374 1.00 90.12 72 THR A O 1
ATOM 590 N N . LEU A 1 73 ? -1.746 11.907 1.277 1.00 86.12 73 LEU A N 1
ATOM 591 C CA . LEU A 1 73 ? -2.237 12.968 0.393 1.00 86.12 73 LEU A CA 1
ATOM 592 C C . LEU A 1 73 ? -1.543 14.299 0.698 1.00 86.12 73 LEU A C 1
ATOM 594 O O . LEU A 1 73 ? -0.874 14.868 -0.164 1.00 86.12 73 LEU A O 1
ATOM 598 N N . ASN A 1 74 ? -1.601 14.745 1.954 1.00 84.19 74 ASN A N 1
ATOM 599 C CA . ASN A 1 74 ? -0.989 15.998 2.373 1.00 84.19 74 ASN A CA 1
ATOM 600 C C . ASN A 1 74 ? 0.454 15.750 2.824 1.00 84.19 74 ASN A C 1
ATOM 602 O O . ASN A 1 74 ? 0.738 15.349 3.960 1.00 84.19 74 ASN A O 1
ATOM 606 N N . LYS A 1 75 ? 1.388 15.983 1.898 1.00 79.56 75 LYS A N 1
ATOM 607 C CA . LYS A 1 75 ? 2.831 15.907 2.144 1.00 79.56 75 LYS A CA 1
ATOM 608 C C . LYS A 1 75 ? 3.340 17.265 2.632 1.00 79.56 75 LYS A C 1
ATOM 610 O O . LYS A 1 75 ? 3.367 18.221 1.871 1.00 79.56 75 LYS A O 1
ATOM 615 N N . ALA A 1 76 ? 3.745 17.349 3.897 1.00 72.94 76 ALA A N 1
ATOM 616 C CA . ALA A 1 76 ? 4.434 18.526 4.424 1.00 72.94 76 ALA A CA 1
ATOM 617 C C . ALA A 1 76 ? 5.946 18.432 4.151 1.00 72.94 76 ALA A C 1
ATOM 619 O O . ALA A 1 76 ? 6.530 17.366 4.351 1.00 72.94 76 ALA A O 1
ATOM 620 N N . ASP A 1 77 ? 6.599 19.539 3.784 1.00 65.62 77 ASP A N 1
ATOM 621 C CA . ASP A 1 77 ? 8.042 19.576 3.463 1.00 65.62 77 ASP A CA 1
ATOM 622 C C . ASP A 1 77 ? 8.935 19.040 4.590 1.00 65.62 77 ASP A C 1
ATOM 624 O O . ASP A 1 77 ? 9.956 18.406 4.348 1.00 65.62 77 ASP A O 1
ATOM 628 N N . LYS A 1 78 ? 8.529 19.240 5.849 1.00 74.12 78 LYS A N 1
ATOM 629 C CA . LYS A 1 78 ? 9.255 18.732 7.024 1.00 74.12 78 LYS A CA 1
ATOM 630 C C . LYS A 1 78 ? 9.271 17.200 7.126 1.00 74.12 78 LYS A C 1
ATOM 632 O O . LYS A 1 78 ? 10.080 16.643 7.861 1.00 74.12 78 LYS A O 1
ATOM 637 N N . ASP A 1 79 ? 8.343 16.529 6.448 1.00 69.75 79 ASP A N 1
ATOM 638 C CA . ASP A 1 79 ? 8.063 15.104 6.615 1.00 69.75 79 ASP A CA 1
ATOM 639 C C . ASP A 1 79 ? 8.559 14.233 5.456 1.00 69.75 79 ASP A C 1
ATOM 641 O O . ASP A 1 79 ? 8.575 13.003 5.614 1.00 69.75 79 ASP A O 1
ATOM 645 N N . TYR A 1 80 ? 8.957 14.853 4.337 1.00 70.94 80 TYR A N 1
ATOM 646 C CA . TYR A 1 80 ? 9.314 14.199 3.077 1.00 70.94 80 TYR A CA 1
ATOM 647 C C . TYR A 1 80 ? 10.524 14.864 2.414 1.00 70.94 80 TYR A C 1
ATOM 649 O O . TYR A 1 80 ? 10.712 16.073 2.478 1.00 70.94 80 TYR A O 1
ATOM 657 N N . SER A 1 81 ? 11.343 14.065 1.730 1.00 71.94 81 SER A N 1
ATOM 658 C CA . SER A 1 81 ? 12.428 14.586 0.894 1.00 71.94 81 SER A CA 1
ATOM 659 C C . SER A 1 81 ? 11.899 15.014 -0.483 1.00 71.94 81 SER A C 1
ATOM 661 O O . SER A 1 81 ? 10.899 14.460 -0.950 1.00 71.94 81 SER A O 1
ATOM 663 N N . PRO A 1 82 ? 12.621 15.871 -1.230 1.00 69.75 82 PRO A N 1
ATOM 664 C CA . PRO A 1 82 ? 12.280 16.180 -2.625 1.00 69.75 82 PRO A CA 1
ATOM 665 C C . PRO A 1 82 ? 12.141 14.928 -3.515 1.00 69.75 82 PRO A C 1
ATOM 667 O O . PRO A 1 82 ? 11.347 14.881 -4.451 1.00 69.75 82 PRO A O 1
ATOM 670 N N . THR A 1 83 ? 12.882 13.862 -3.202 1.00 61.88 83 THR A N 1
ATOM 671 C CA . THR A 1 83 ? 12.840 12.586 -3.934 1.00 61.88 83 THR A CA 1
ATOM 672 C C . THR A 1 83 ? 11.622 11.714 -3.606 1.00 61.88 83 THR A C 1
ATOM 674 O O . THR A 1 83 ? 11.314 10.805 -4.377 1.00 61.88 83 THR A O 1
ATOM 677 N N . THR A 1 84 ? 10.918 11.996 -2.506 1.00 65.56 84 THR A N 1
ATOM 678 C CA . THR A 1 84 ? 9.725 11.261 -2.036 1.00 65.56 84 THR A CA 1
ATOM 679 C C . THR A 1 84 ? 8.455 12.115 -2.032 1.00 65.56 84 THR A C 1
ATOM 681 O O . THR A 1 84 ? 7.387 11.656 -1.627 1.00 65.56 84 THR A O 1
ATOM 684 N N . MET A 1 85 ? 8.543 13.343 -2.550 1.00 77.06 85 MET A N 1
ATOM 685 C CA . MET A 1 85 ? 7.411 14.231 -2.796 1.00 77.06 85 MET A CA 1
ATOM 686 C C . MET A 1 85 ? 6.677 13.825 -4.084 1.00 77.06 85 MET A C 1
ATOM 688 O O . MET A 1 85 ? 6.728 14.508 -5.105 1.00 77.06 85 MET A O 1
ATOM 692 N N . TYR A 1 86 ? 6.046 12.652 -4.054 1.00 73.88 86 TYR A N 1
ATOM 693 C CA . TYR A 1 86 ? 5.217 12.168 -5.157 1.00 73.88 86 TYR A CA 1
ATOM 694 C C . TYR A 1 86 ? 3.932 12.989 -5.265 1.00 73.88 86 TYR A C 1
ATOM 696 O O . TYR A 1 86 ? 3.382 13.430 -4.250 1.00 73.88 86 TYR A O 1
ATOM 704 N N . LYS A 1 87 ? 3.442 13.208 -6.483 1.00 75.69 87 LYS A N 1
ATOM 705 C CA . LYS A 1 87 ? 2.123 13.812 -6.686 1.00 75.69 87 LYS A CA 1
ATOM 706 C C . LYS A 1 87 ? 1.090 12.696 -6.615 1.00 75.69 87 LYS A C 1
ATOM 708 O O . LYS A 1 87 ? 0.971 11.940 -7.563 1.00 75.69 87 LYS A O 1
ATOM 713 N N . ASP A 1 88 ? 0.378 12.599 -5.497 1.00 82.56 88 ASP A N 1
ATOM 714 C CA . ASP A 1 88 ? -0.715 11.641 -5.319 1.00 82.56 88 ASP A CA 1
ATOM 715 C C . ASP A 1 88 ? -1.954 12.415 -4.879 1.00 82.56 88 ASP A C 1
ATOM 717 O O . ASP A 1 88 ? -1.890 13.147 -3.889 1.00 82.56 88 ASP A O 1
ATOM 721 N N . TYR A 1 89 ? -3.048 12.306 -5.623 1.00 79.50 89 TYR A N 1
ATOM 722 C CA . TYR A 1 89 ? -4.271 13.062 -5.355 1.00 79.50 89 TYR A CA 1
ATOM 723 C C . TYR A 1 89 ? -5.469 12.415 -6.042 1.00 79.50 89 TYR A C 1
ATOM 725 O O . TYR A 1 89 ? -5.349 11.852 -7.129 1.00 79.50 89 TYR A O 1
ATOM 733 N N . SER A 1 90 ? -6.646 12.533 -5.436 1.00 80.06 90 SER A N 1
ATOM 734 C CA . SER A 1 90 ? -7.892 12.181 -6.112 1.00 80.06 90 SER A CA 1
ATOM 735 C C . SER A 1 90 ? -8.153 13.189 -7.232 1.00 80.06 90 SER A C 1
ATOM 737 O O . SER A 1 90 ? -8.198 14.392 -6.983 1.00 80.06 90 SER A O 1
ATOM 739 N N . ILE A 1 91 ? -8.309 12.706 -8.466 1.00 77.81 91 ILE A N 1
ATOM 740 C CA . ILE A 1 91 ? -8.753 13.529 -9.600 1.00 77.81 91 ILE A CA 1
ATOM 741 C C . ILE A 1 91 ? -10.266 13.745 -9.492 1.00 77.81 91 ILE A C 1
ATOM 743 O O . ILE A 1 91 ? -10.755 14.854 -9.690 1.00 77.81 91 ILE A O 1
ATOM 747 N N . ASN A 1 92 ? -11.002 12.679 -9.174 1.00 76.94 92 ASN A N 1
ATOM 748 C CA . ASN A 1 92 ? -12.428 12.697 -8.852 1.00 76.94 92 ASN A CA 1
ATOM 749 C C . ASN A 1 92 ? -12.781 11.473 -7.983 1.00 76.94 92 ASN A C 1
ATOM 751 O O . ASN A 1 92 ? -11.892 10.722 -7.585 1.00 76.94 92 ASN A O 1
ATOM 755 N N . GLU A 1 93 ? -14.071 11.264 -7.711 1.00 71.75 93 GLU A N 1
ATOM 756 C CA . GLU A 1 93 ? -14.596 10.162 -6.883 1.00 71.75 93 GLU A CA 1
ATOM 757 C C . GLU A 1 93 ? -14.183 8.765 -7.371 1.00 71.75 93 GLU A C 1
ATOM 759 O O . GLU A 1 93 ? -14.057 7.840 -6.578 1.00 71.75 93 GLU A O 1
ATOM 764 N N . SER A 1 94 ? -13.927 8.621 -8.672 1.00 70.06 94 SER A N 1
ATOM 765 C CA . SER A 1 94 ? -13.619 7.346 -9.323 1.00 70.06 94 SER A CA 1
ATOM 766 C C . SER A 1 94 ? -12.217 7.283 -9.925 1.00 70.06 94 SER A C 1
ATOM 768 O O . SER A 1 94 ? -11.880 6.304 -10.582 1.00 70.06 94 SER A O 1
ATOM 770 N N . LEU A 1 95 ? -11.384 8.315 -9.769 1.00 76.88 95 LEU A N 1
ATOM 771 C CA . LEU A 1 95 ? -10.073 8.369 -10.414 1.00 76.88 95 LEU A CA 1
ATOM 772 C C . LEU A 1 95 ? -9.037 8.971 -9.477 1.00 76.88 95 LEU A C 1
ATOM 774 O O . LEU A 1 95 ? -9.182 10.100 -9.008 1.00 76.88 95 LEU A O 1
ATOM 778 N N . PHE A 1 96 ? -7.958 8.230 -9.254 1.00 82.94 96 PHE A N 1
ATOM 779 C CA . PHE A 1 96 ? -6.876 8.632 -8.367 1.00 82.94 96 PHE A CA 1
ATOM 780 C C . PHE A 1 96 ? -5.589 8.789 -9.161 1.00 82.94 96 PHE A C 1
ATOM 782 O O . PHE A 1 96 ? -5.194 7.870 -9.858 1.00 82.94 96 PHE A O 1
ATOM 789 N N . HIS A 1 97 ? -4.900 9.918 -9.072 1.00 83.25 97 HIS A N 1
ATOM 790 C CA . HIS A 1 97 ? -3.573 10.066 -9.659 1.00 83.25 97 HIS A CA 1
ATOM 791 C C . HIS A 1 97 ? -2.514 9.522 -8.699 1.00 83.25 97 HIS A C 1
ATOM 793 O O . HIS A 1 97 ? -2.513 9.877 -7.519 1.00 83.25 97 HIS A O 1
ATOM 799 N N . TRP A 1 98 ? -1.589 8.706 -9.207 1.00 85.19 98 TRP A N 1
ATOM 800 C CA . TRP A 1 98 ? -0.476 8.177 -8.422 1.00 85.19 98 TRP A CA 1
ATOM 801 C C . TRP A 1 98 ? 0.829 8.223 -9.213 1.00 85.19 98 TRP A C 1
ATOM 803 O O . TRP A 1 98 ? 0.894 7.816 -10.377 1.00 85.19 98 TRP A O 1
ATOM 813 N N . GLN A 1 99 ? 1.896 8.664 -8.554 1.00 81.56 99 GLN A N 1
ATOM 814 C CA . GLN A 1 99 ? 3.216 8.749 -9.167 1.00 81.56 99 GLN A CA 1
ATOM 815 C C . GLN A 1 99 ? 4.163 7.689 -8.595 1.00 81.56 99 GLN A C 1
ATOM 817 O O . GLN A 1 99 ? 4.293 7.531 -7.379 1.00 81.56 99 GLN A O 1
ATOM 822 N N . SER A 1 100 ? 4.894 6.997 -9.476 1.00 81.69 100 SER A N 1
ATOM 823 C CA . SER A 1 100 ? 5.847 5.976 -9.044 1.00 81.69 100 SER A CA 1
ATOM 824 C C . SER A 1 100 ? 7.051 6.542 -8.298 1.00 81.69 100 SER A C 1
ATOM 826 O O . SER A 1 100 ? 7.443 7.702 -8.462 1.00 81.69 100 SER A O 1
ATOM 828 N N . GLN A 1 101 ? 7.720 5.671 -7.535 1.00 83.06 101 GLN A N 1
ATOM 829 C CA . GLN A 1 101 ? 8.994 6.019 -6.914 1.00 83.06 101 GLN A CA 1
ATOM 830 C C . GLN A 1 101 ? 10.031 6.403 -7.973 1.00 83.06 101 GLN A C 1
ATOM 832 O O . GLN A 1 101 ? 10.037 5.856 -9.075 1.00 83.06 101 GLN A O 1
ATOM 837 N N . SER A 1 102 ? 10.952 7.301 -7.613 1.00 74.31 102 SER A N 1
ATOM 838 C CA . SER A 1 102 ? 11.974 7.854 -8.518 1.00 74.31 102 SER A CA 1
ATOM 839 C C . SER A 1 102 ? 12.895 6.818 -9.154 1.00 74.31 102 SER A C 1
ATOM 841 O O . SER A 1 102 ? 13.497 7.086 -10.183 1.00 74.31 102 SER A O 1
ATOM 843 N N . THR A 1 103 ? 13.033 5.651 -8.533 1.00 78.88 103 THR A N 1
ATOM 844 C CA . THR A 1 103 ? 13.866 4.543 -9.013 1.00 78.88 103 THR A CA 1
ATOM 845 C C . THR A 1 103 ? 13.081 3.508 -9.821 1.00 78.88 103 THR A C 1
ATOM 847 O O . THR A 1 103 ? 13.660 2.528 -10.285 1.00 78.88 103 THR A O 1
ATOM 850 N N . THR A 1 104 ? 11.769 3.697 -9.999 1.00 82.38 104 THR A N 1
ATOM 851 C CA . THR A 1 104 ? 10.923 2.778 -10.766 1.00 82.38 104 THR A CA 1
ATOM 852 C C . THR A 1 104 ? 10.873 3.217 -12.221 1.00 82.38 104 THR A C 1
ATOM 854 O O . THR A 1 104 ? 10.016 4.003 -12.613 1.00 82.38 104 THR A O 1
ATOM 857 N N . ALA A 1 105 ? 11.790 2.681 -13.024 1.00 82.06 105 ALA A N 1
ATOM 858 C CA . ALA A 1 105 ? 11.742 2.834 -14.472 1.00 82.06 105 ALA A CA 1
ATOM 859 C C . ALA A 1 105 ? 10.614 1.985 -15.078 1.00 82.06 105 ALA A C 1
ATOM 861 O O . ALA A 1 105 ? 10.323 0.890 -14.588 1.00 82.06 105 ALA A O 1
ATOM 862 N N . GLU A 1 106 ? 10.050 2.439 -16.196 1.00 82.88 106 GLU A N 1
ATOM 863 C CA . GLU A 1 106 ? 9.030 1.709 -16.960 1.00 82.88 106 GLU A CA 1
ATOM 864 C C . GLU A 1 106 ? 9.454 0.290 -17.341 1.00 82.88 106 GLU A C 1
ATOM 866 O O . GLU A 1 106 ? 8.697 -0.663 -17.178 1.00 82.88 106 GLU A O 1
ATOM 871 N N . SER A 1 107 ? 10.694 0.143 -17.799 1.00 83.25 107 SER A N 1
ATOM 872 C CA . SER A 1 107 ? 11.278 -1.132 -18.218 1.00 83.25 107 SER A CA 1
ATOM 873 C C . SER A 1 107 ? 11.663 -2.046 -17.050 1.00 83.25 107 SER A C 1
ATOM 875 O O . SER A 1 107 ? 12.009 -3.206 -17.267 1.00 83.25 107 SER A O 1
ATOM 877 N N . SER A 1 108 ? 11.624 -1.551 -15.807 1.00 87.94 108 SER A N 1
ATOM 878 C CA . SER A 1 108 ? 11.971 -2.353 -14.632 1.00 87.94 108 SER A CA 1
ATOM 879 C C . SER A 1 108 ? 10.907 -3.412 -14.343 1.00 87.94 108 SER A C 1
ATOM 881 O O . SER A 1 108 ? 9.735 -3.239 -14.670 1.00 87.94 108 SER A O 1
ATOM 883 N N . ALA A 1 109 ? 11.283 -4.486 -13.642 1.00 89.69 109 ALA A N 1
ATOM 884 C CA . ALA A 1 109 ? 10.334 -5.523 -13.229 1.00 89.69 109 ALA A CA 1
ATOM 885 C C . ALA A 1 109 ? 9.147 -4.959 -12.420 1.00 89.69 109 ALA A C 1
ATOM 887 O O . ALA A 1 109 ? 8.026 -5.444 -12.548 1.00 89.69 109 ALA A O 1
ATOM 888 N N . THR A 1 110 ? 9.388 -3.925 -11.610 1.00 89.81 110 THR A N 1
ATOM 889 C CA . THR A 1 110 ? 8.354 -3.235 -10.827 1.00 89.81 110 THR A CA 1
ATOM 890 C C . THR A 1 110 ? 7.466 -2.359 -11.708 1.00 89.81 110 THR A C 1
ATOM 892 O O . THR A 1 110 ? 6.248 -2.477 -11.629 1.00 89.81 110 THR A O 1
ATOM 895 N N . GLY A 1 111 ? 8.046 -1.551 -12.601 1.00 87.44 111 GLY A N 1
ATOM 896 C CA . GLY A 1 111 ? 7.277 -0.732 -13.547 1.00 87.44 111 GLY A CA 1
ATOM 897 C C . GLY A 1 111 ? 6.389 -1.591 -14.447 1.00 87.44 111 GLY A C 1
ATOM 898 O O . GLY A 1 111 ? 5.177 -1.408 -14.496 1.00 87.44 111 GLY A O 1
ATOM 899 N N . GLN A 1 112 ? 6.967 -2.636 -15.036 1.00 88.19 112 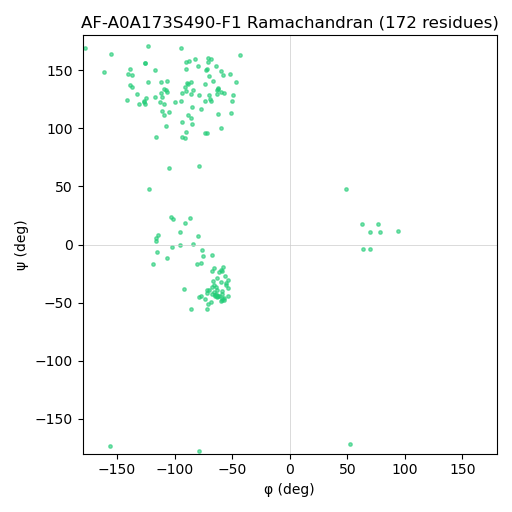GLN A N 1
ATOM 900 C CA . GLN A 1 112 ? 6.250 -3.630 -15.834 1.00 88.19 112 GLN A CA 1
ATOM 901 C C . GLN A 1 112 ? 5.181 -4.394 -15.050 1.00 88.19 112 GLN A C 1
ATOM 903 O O . GLN A 1 112 ? 4.275 -4.969 -15.654 1.00 88.19 112 GLN A O 1
ATOM 908 N N . ARG A 1 113 ? 5.295 -4.483 -13.723 1.00 90.56 113 ARG A N 1
ATOM 909 C CA . ARG A 1 113 ? 4.256 -5.077 -12.884 1.00 90.56 113 ARG A CA 1
ATOM 910 C C . ARG A 1 113 ? 3.113 -4.100 -12.669 1.00 90.56 113 ARG A C 1
ATOM 912 O O . ARG A 1 113 ? 1.982 -4.504 -12.871 1.00 90.56 113 ARG A O 1
ATOM 919 N N . TYR A 1 114 ? 3.385 -2.835 -12.357 1.00 87.31 114 TYR A N 1
ATOM 920 C CA . TYR A 1 114 ? 2.336 -1.820 -12.209 1.00 87.31 114 TYR A CA 1
ATOM 921 C C . TYR A 1 114 ? 1.514 -1.657 -13.493 1.00 87.31 114 TYR A C 1
ATOM 923 O O . TYR A 1 114 ? 0.286 -1.629 -13.437 1.00 87.31 114 TYR A O 1
ATOM 931 N N . ILE A 1 115 ? 2.184 -1.643 -14.646 1.00 82.94 115 ILE A N 1
ATOM 932 C CA . ILE A 1 115 ? 1.552 -1.461 -15.959 1.00 82.94 115 ILE A CA 1
ATOM 933 C C . ILE A 1 115 ? 0.690 -2.672 -16.330 1.00 82.94 115 ILE A C 1
ATOM 935 O O . ILE A 1 115 ? -0.481 -2.528 -16.668 1.00 82.94 115 ILE A O 1
ATOM 939 N N . HIS A 1 116 ? 1.252 -3.875 -16.209 1.00 86.81 116 HIS A N 1
ATOM 940 C CA . HIS A 1 116 ? 0.625 -5.111 -16.681 1.00 86.81 116 HIS A CA 1
ATOM 941 C C . HIS A 1 116 ? 0.021 -5.948 -15.546 1.00 86.81 116 HIS A C 1
ATOM 943 O O . HIS A 1 116 ? -0.097 -7.164 -15.691 1.00 86.81 116 HIS A O 1
ATOM 949 N N . HIS A 1 117 ? -0.329 -5.347 -14.400 1.00 87.94 117 HIS A N 1
ATOM 950 C CA . HIS A 1 117 ? -0.701 -6.115 -13.204 1.00 87.94 117 HIS A CA 1
ATOM 951 C C . HIS A 1 117 ? -1.874 -7.060 -13.484 1.00 87.94 117 HIS A C 1
ATOM 953 O O . HIS A 1 117 ? -1.774 -8.258 -13.236 1.00 87.94 117 HIS A O 1
ATOM 959 N N . ARG A 1 118 ? -2.937 -6.555 -14.123 1.00 85.50 118 ARG A N 1
ATOM 960 C CA . ARG A 1 118 ? -4.117 -7.354 -14.478 1.00 85.50 118 ARG A CA 1
ATOM 961 C C . ARG A 1 118 ? -3.785 -8.502 -15.431 1.00 85.50 118 ARG A C 1
ATOM 963 O O . ARG A 1 118 ? -4.248 -9.616 -15.218 1.00 85.50 118 ARG A O 1
ATOM 970 N N . GLU A 1 119 ? -2.982 -8.241 -16.461 1.00 87.12 119 GLU A N 1
ATOM 971 C CA . GLU A 1 119 ? -2.563 -9.251 -17.446 1.00 87.12 119 GLU A CA 1
ATOM 972 C C . GLU A 1 119 ? -1.685 -10.333 -16.808 1.00 87.12 119 GLU A C 1
ATOM 974 O O . GLU A 1 119 ? -1.783 -11.507 -17.157 1.00 87.12 119 GLU A O 1
ATOM 979 N N . LYS A 1 120 ? -0.857 -9.947 -15.832 1.00 87.94 120 LYS A N 1
ATOM 980 C CA . LYS A 1 120 ? 0.022 -10.844 -15.071 1.00 87.94 120 LYS A CA 1
ATOM 981 C C . LYS A 1 120 ? -0.676 -11.522 -13.890 1.00 87.94 120 LYS A C 1
ATOM 983 O O . LYS A 1 120 ? -0.034 -12.278 -13.167 1.00 87.94 120 LYS A O 1
ATOM 988 N N . GLY A 1 121 ? -1.965 -11.254 -13.677 1.00 88.31 121 GLY A N 1
ATOM 989 C CA . GLY A 1 121 ? -2.732 -11.778 -12.547 1.00 88.31 121 GLY A CA 1
ATOM 990 C C . GLY A 1 121 ? -2.331 -11.197 -11.186 1.00 88.31 121 GLY A C 1
ATOM 991 O O . GLY A 1 121 ? -2.774 -11.711 -10.159 1.00 88.31 121 GLY A O 1
ATOM 992 N N . SER A 1 122 ? -1.515 -10.139 -11.161 1.00 91.69 122 SER A N 1
ATOM 993 C CA . SER A 1 122 ? -1.202 -9.397 -9.944 1.00 91.69 122 SER A CA 1
ATOM 994 C C . SER A 1 122 ? -2.219 -8.287 -9.687 1.00 91.69 122 SER A C 1
ATOM 996 O O . SER A 1 122 ? -2.911 -7.805 -10.586 1.00 91.69 122 SER A O 1
ATOM 998 N N . ARG A 1 123 ? -2.319 -7.862 -8.431 1.00 91.06 123 ARG A N 1
ATOM 999 C CA . ARG A 1 123 ? -3.289 -6.858 -7.976 1.00 91.06 123 ARG A CA 1
ATOM 1000 C C . ARG A 1 123 ? -2.576 -5.726 -7.257 1.00 91.06 123 ARG A C 1
ATOM 1002 O O . ARG A 1 123 ? -1.489 -5.920 -6.717 1.00 91.06 123 ARG A O 1
ATOM 1009 N N . VAL A 1 124 ? -3.212 -4.563 -7.222 1.00 91.75 124 VAL A N 1
ATOM 1010 C CA . VAL A 1 124 ? -2.729 -3.399 -6.479 1.00 91.75 124 VAL A CA 1
ATOM 1011 C C . VAL A 1 124 ? -3.834 -2.951 -5.528 1.00 91.75 124 VAL A C 1
ATOM 1013 O O . VAL A 1 124 ? -4.956 -2.731 -5.978 1.00 91.75 124 VAL A O 1
ATOM 1016 N N . LEU A 1 125 ? -3.538 -2.826 -4.233 1.00 93.12 125 LEU A N 1
ATOM 1017 C CA . LEU A 1 125 ? -4.471 -2.287 -3.234 1.00 93.12 125 LEU A CA 1
ATOM 1018 C C . LEU A 1 125 ? -4.045 -0.881 -2.826 1.00 93.12 125 LEU A C 1
ATOM 1020 O O . LEU A 1 125 ? -2.878 -0.672 -2.484 1.00 93.12 125 LEU A O 1
ATOM 1024 N N . LEU A 1 126 ? -4.987 0.062 -2.836 1.00 92.44 126 LEU A N 1
ATOM 1025 C CA . LEU A 1 126 ? -4.723 1.461 -2.519 1.00 92.44 126 LEU A CA 1
ATOM 1026 C C . LEU A 1 126 ? -5.230 1.827 -1.121 1.00 92.44 126 LEU A C 1
ATOM 1028 O O . LEU A 1 126 ? -6.436 1.874 -0.872 1.00 92.44 126 LEU A O 1
ATOM 1032 N N . PHE A 1 127 ? -4.291 2.145 -0.234 1.00 93.75 127 PHE A N 1
ATOM 1033 C CA . PHE A 1 127 ? -4.549 2.637 1.113 1.00 93.75 127 PHE A CA 1
ATOM 1034 C C . PHE A 1 127 ? -4.092 4.089 1.217 1.00 93.75 127 PHE A C 1
ATOM 1036 O O . PHE A 1 127 ? -2.920 4.400 0.981 1.00 93.75 127 PHE A O 1
ATOM 1043 N N . VAL A 1 128 ? -5.003 4.986 1.587 1.00 92.38 128 VAL A N 1
ATOM 1044 C CA . VAL A 1 128 ? -4.734 6.429 1.645 1.00 92.38 128 VAL A CA 1
ATOM 1045 C C . VAL A 1 128 ? -4.874 6.962 3.057 1.00 92.38 128 VAL A C 1
ATOM 1047 O O . VAL A 1 128 ? -5.677 6.478 3.845 1.00 92.38 128 VAL A O 1
ATOM 1050 N N . ARG A 1 129 ? -4.118 8.003 3.377 1.00 91.94 129 ARG A N 1
ATOM 1051 C CA . ARG A 1 129 ? -4.343 8.820 4.567 1.00 91.94 129 ARG A CA 1
ATOM 1052 C C . ARG A 1 129 ? -4.141 10.280 4.231 1.00 91.94 129 ARG A C 1
ATOM 1054 O O . ARG A 1 129 ? -3.333 10.622 3.365 1.00 91.94 129 ARG A O 1
ATOM 1061 N N . GLU A 1 130 ? -4.834 11.141 4.953 1.00 88.31 130 GLU A N 1
ATOM 1062 C CA . GLU A 1 130 ? -4.728 12.573 4.727 1.00 88.31 130 GLU A CA 1
ATOM 1063 C C . GLU A 1 130 ? -3.369 13.105 5.201 1.00 88.31 130 GLU A C 1
ATOM 1065 O O . GLU A 1 130 ? -2.631 13.695 4.417 1.00 88.31 130 GLU A O 1
ATOM 1070 N N . PHE A 1 131 ? -2.977 12.797 6.441 1.00 88.75 131 PHE A N 1
ATOM 1071 C CA . PHE A 1 131 ? -1.731 13.265 7.051 1.00 88.75 131 PHE A CA 1
ATOM 1072 C C . PHE A 1 131 ? -0.876 12.114 7.587 1.00 88.75 131 PHE A C 1
ATOM 1074 O O . PHE A 1 131 ? -1.364 11.036 7.923 1.00 88.75 131 PHE A O 1
ATOM 1081 N N . LYS A 1 132 ? 0.437 12.353 7.705 1.00 87.81 132 LYS A N 1
ATOM 1082 C CA . LYS A 1 132 ? 1.390 11.368 8.245 1.00 87.81 132 LYS A CA 1
ATOM 1083 C C . LYS A 1 132 ? 1.187 11.092 9.733 1.00 87.81 132 LYS A C 1
ATOM 1085 O O . LYS A 1 132 ? 1.379 9.954 10.163 1.00 87.81 132 LYS A O 1
ATOM 1090 N N . ALA A 1 133 ? 0.832 12.124 10.490 1.00 88.38 133 ALA A N 1
ATOM 1091 C CA . ALA A 1 133 ? 0.536 12.042 11.910 1.00 88.38 133 ALA A CA 1
ATOM 1092 C C . ALA A 1 133 ? -0.972 12.176 12.137 1.00 88.38 133 ALA A C 1
ATOM 1094 O O . ALA A 1 133 ? -1.630 12.981 11.479 1.00 88.38 133 ALA A O 1
ATOM 1095 N N . ASP A 1 134 ? -1.501 11.398 13.074 1.00 85.56 134 ASP A N 1
ATOM 1096 C CA . ASP A 1 134 ? -2.862 11.561 13.563 1.00 85.56 134 ASP A CA 1
ATOM 1097 C C . ASP A 1 134 ? -2.954 12.859 14.376 1.00 85.56 134 ASP A C 1
ATOM 1099 O O . ASP A 1 134 ? -2.195 13.074 15.323 1.00 85.56 134 ASP A O 1
ATOM 1103 N N . ALA A 1 135 ? -3.885 13.734 13.999 1.00 78.38 135 ALA A N 1
ATOM 1104 C CA . ALA A 1 135 ? -4.023 15.053 14.609 1.00 78.38 135 ALA A CA 1
ATOM 1105 C C . ALA A 1 135 ? -4.485 15.008 16.077 1.00 78.38 135 ALA A C 1
ATOM 1107 O O . ALA A 1 135 ? -4.258 15.966 16.813 1.00 78.38 135 ALA A O 1
ATOM 1108 N N . ARG A 1 136 ? -5.135 13.918 16.510 1.00 76.81 136 ARG A N 1
ATOM 1109 C CA . ARG A 1 136 ? -5.703 13.770 17.859 1.00 76.81 136 ARG A CA 1
ATOM 1110 C C . ARG A 1 136 ? -4.721 13.119 1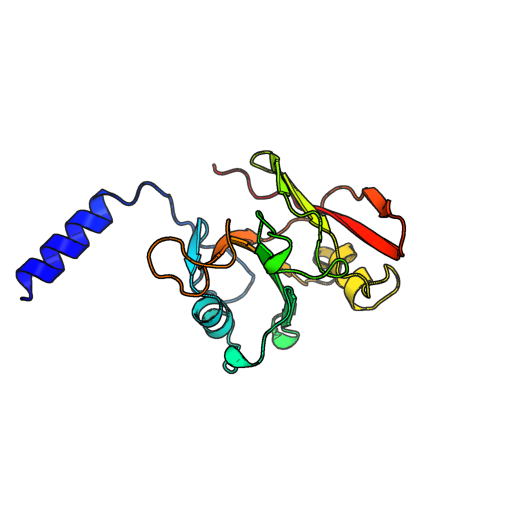8.826 1.00 76.81 136 ARG A C 1
ATOM 1112 O O . ARG A 1 136 ? -4.666 13.512 19.987 1.00 76.81 136 ARG A O 1
ATOM 1119 N N . PHE A 1 137 ? -3.950 12.141 18.356 1.00 76.88 137 PHE A N 1
ATOM 1120 C CA . PHE A 1 137 ? -3.092 11.306 19.204 1.00 76.88 137 PHE A CA 1
ATOM 1121 C C . PHE A 1 137 ? -1.591 11.468 18.928 1.00 76.88 137 PHE A C 1
ATOM 1123 O O . PHE A 1 137 ? -0.777 10.889 19.643 1.00 76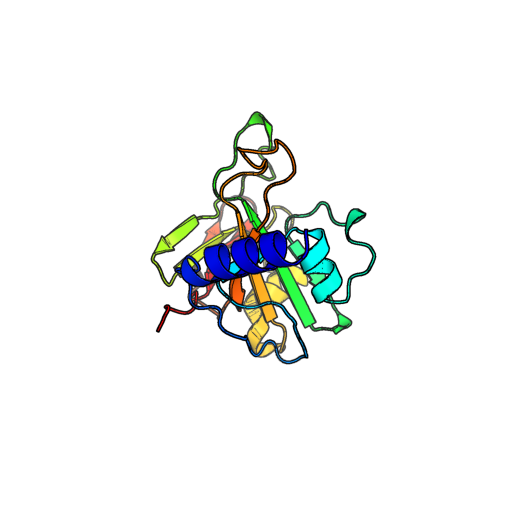.88 137 PHE A O 1
ATOM 1130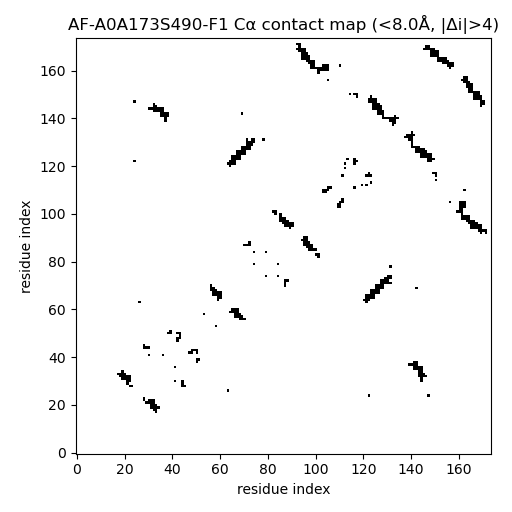 N N . GLY A 1 138 ? -1.195 12.217 17.892 1.00 78.62 138 GLY A N 1
ATOM 1131 C CA . GLY A 1 138 ? 0.208 12.496 17.552 1.00 78.62 138 GLY A CA 1
ATOM 1132 C C . GLY A 1 138 ? 1.007 11.298 17.017 1.00 78.62 138 GLY A C 1
ATOM 1133 O O . GLY A 1 138 ? 2.167 11.454 16.638 1.00 78.62 138 GLY A O 1
ATOM 1134 N N . GLY A 1 139 ? 0.404 10.106 16.973 1.00 84.12 139 GLY A N 1
ATOM 1135 C CA . GLY A 1 139 ? 0.984 8.887 16.409 1.00 84.12 139 GLY A CA 1
ATOM 1136 C C . GLY A 1 139 ? 0.919 8.846 14.882 1.00 84.12 139 GLY A C 1
ATOM 1137 O O . GLY A 1 139 ? 0.456 9.781 14.236 1.00 84.12 139 GLY A O 1
ATOM 1138 N N . ALA A 1 140 ? 1.373 7.748 14.276 1.00 87.94 140 ALA A N 1
ATOM 1139 C CA . ALA A 1 140 ? 1.250 7.564 12.832 1.00 87.94 140 ALA A CA 1
ATOM 1140 C C . ALA A 1 140 ? -0.229 7.511 12.412 1.00 87.94 140 ALA A C 1
ATOM 1142 O O . ALA A 1 140 ? -1.000 6.728 12.963 1.00 87.94 140 ALA A O 1
ATOM 1143 N N . GLY A 1 141 ? -0.603 8.311 11.411 1.00 91.00 141 GLY A N 1
ATOM 1144 C CA . GLY A 1 141 ? -1.950 8.307 10.845 1.00 91.00 141 GLY A CA 1
ATOM 1145 C C . GLY A 1 141 ? -2.283 6.953 10.219 1.00 91.00 141 GLY A C 1
ATOM 1146 O O . GLY A 1 141 ? -1.450 6.386 9.496 1.00 91.00 141 GLY A O 1
ATOM 1147 N N . ALA A 1 142 ? -3.482 6.453 10.519 1.00 93.44 142 ALA A N 1
ATOM 1148 C CA . ALA A 1 142 ? -4.053 5.249 9.927 1.00 93.44 142 ALA A CA 1
ATOM 1149 C C . ALA A 1 142 ? -4.446 5.488 8.462 1.00 93.44 142 ALA A C 1
ATOM 1151 O O . ALA A 1 142 ? -4.594 6.632 8.036 1.00 93.44 142 ALA A O 1
ATOM 1152 N N . TYR A 1 143 ? -4.590 4.406 7.702 1.00 94.50 143 TYR A N 1
ATOM 1153 C CA . TYR A 1 143 ? -4.954 4.450 6.293 1.00 94.50 143 TYR A CA 1
ATOM 1154 C C . TYR A 1 143 ? -6.350 3.884 6.069 1.00 94.50 143 TYR A C 1
ATOM 1156 O O . TYR A 1 143 ? -6.697 2.844 6.624 1.00 94.50 143 TYR A O 1
ATOM 1164 N N . THR A 1 144 ? -7.102 4.533 5.196 1.00 93.12 144 THR A N 1
ATOM 1165 C CA . THR A 1 144 ? -8.388 4.076 4.685 1.00 93.12 144 THR A CA 1
ATOM 1166 C C . THR A 1 144 ? -8.177 3.251 3.420 1.00 93.12 144 THR A C 1
ATOM 1168 O O . THR A 1 144 ? -7.431 3.664 2.526 1.00 93.12 144 THR A O 1
ATOM 1171 N N . TYR A 1 145 ? -8.817 2.085 3.340 1.00 92.31 145 TYR A N 1
ATOM 1172 C CA . TYR A 1 145 ? -8.812 1.269 2.128 1.00 92.31 145 TYR A CA 1
ATOM 1173 C C . TYR A 1 145 ? -9.775 1.867 1.101 1.00 92.31 145 TYR A C 1
ATOM 1175 O O . TYR A 1 145 ? -10.972 1.949 1.3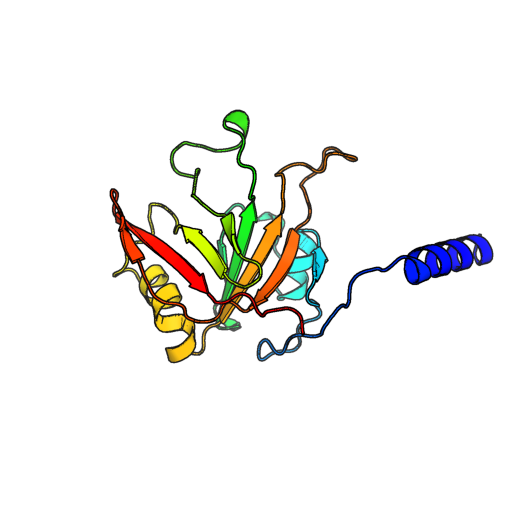65 1.00 92.31 145 TYR A O 1
ATOM 1183 N N . LEU A 1 146 ? -9.273 2.313 -0.053 1.00 87.44 146 LEU A N 1
ATOM 1184 C CA . LEU A 1 146 ? -10.148 2.875 -1.085 1.00 87.44 146 LEU A CA 1
ATOM 1185 C C . LEU A 1 146 ? -10.726 1.802 -1.992 1.00 87.44 146 LEU A C 1
ATOM 1187 O O . LEU A 1 146 ? -11.936 1.750 -2.150 1.00 87.44 146 LEU A O 1
ATOM 1191 N N . CYS A 1 147 ? -9.864 0.991 -2.611 1.00 81.19 147 CYS A N 1
ATOM 1192 C CA . CYS A 1 147 ? -10.256 -0.093 -3.510 1.00 81.19 147 CYS A CA 1
ATOM 1193 C C . CYS A 1 147 ? -9.030 -0.877 -4.018 1.00 81.19 147 CYS A C 1
ATOM 1195 O O . CYS A 1 147 ? -7.885 -0.406 -3.918 1.00 81.19 147 CYS A O 1
ATOM 1197 N N . PRO A 1 148 ? -9.250 -2.035 -4.665 1.00 85.19 148 PRO A N 1
ATOM 1198 C CA . PRO A 1 148 ? -8.332 -2.554 -5.668 1.00 85.19 148 PRO A CA 1
ATOM 1199 C C . PRO A 1 148 ? -8.237 -1.587 -6.848 1.00 85.19 148 PRO A C 1
ATOM 1201 O O . PRO A 1 148 ? -9.247 -1.108 -7.364 1.00 85.19 148 PRO A O 1
ATOM 1204 N N . VAL A 1 149 ? -7.025 -1.320 -7.311 1.00 84.94 149 VAL A N 1
ATOM 1205 C CA . VAL A 1 149 ? -6.788 -0.446 -8.460 1.00 84.94 149 VAL A CA 1
ATOM 1206 C C . VAL A 1 149 ? -7.075 -1.221 -9.746 1.00 84.94 149 VAL A C 1
ATOM 1208 O O . VAL A 1 149 ? -6.542 -2.311 -9.952 1.00 84.94 149 VAL A O 1
ATOM 1211 N N . GLN A 1 150 ? -7.897 -0.653 -10.630 1.00 78.50 150 GLN A N 1
ATOM 1212 C CA . GLN A 1 150 ? -8.092 -1.185 -11.983 1.00 78.50 150 GLN A CA 1
ATOM 1213 C C . GLN A 1 150 ? -7.101 -0.565 -12.981 1.00 78.50 150 GLN A C 1
ATOM 1215 O O . GLN A 1 150 ? -6.635 0.544 -12.770 1.00 78.50 150 GLN A O 1
ATOM 1220 N N . PRO A 1 151 ? -6.784 -1.194 -14.120 1.00 67.12 151 PRO A N 1
ATOM 1221 C CA . PRO A 1 151 ? -6.027 -0.507 -15.165 1.00 67.12 151 PRO A CA 1
ATOM 1222 C C . PRO A 1 151 ? -6.778 0.741 -15.673 1.00 67.12 151 PRO A C 1
ATOM 1224 O O . PRO A 1 151 ? -7.963 0.662 -16.003 1.00 67.12 151 PRO A O 1
ATOM 1227 N N . ALA A 1 152 ? -6.096 1.885 -15.753 1.00 64.19 152 ALA A N 1
ATOM 1228 C CA . ALA A 1 152 ? -6.596 3.119 -16.367 1.00 64.19 152 ALA A CA 1
ATOM 1229 C C . ALA A 1 152 ? -5.656 3.600 -17.486 1.00 64.19 152 ALA A C 1
ATOM 1231 O O . ALA A 1 152 ? -4.571 3.051 -17.682 1.00 64.19 152 ALA A O 1
ATOM 1232 N N . HIS A 1 153 ? -6.104 4.604 -18.245 1.00 53.53 153 HIS A N 1
ATOM 1233 C CA . HIS A 1 153 ? -5.333 5.198 -19.336 1.00 53.53 153 HIS A CA 1
ATOM 1234 C C . HIS A 1 153 ? -4.052 5.856 -18.802 1.00 53.53 153 HIS A C 1
ATOM 1236 O O . HIS A 1 153 ? -4.089 6.572 -17.808 1.00 53.53 153 HIS A O 1
ATOM 1242 N N . GLN A 1 154 ? -2.918 5.586 -19.442 1.00 58.47 154 GLN A N 1
ATOM 1243 C CA . GLN A 1 154 ? -1.607 6.052 -18.997 1.00 58.47 154 GLN A CA 1
ATOM 1244 C C . GLN A 1 154 ? -1.281 7.428 -19.578 1.00 58.47 154 GLN A C 1
ATOM 1246 O O . GLN A 1 154 ? -1.458 7.650 -20.773 1.00 58.47 154 GLN A O 1
ATOM 1251 N N . GLU A 1 155 ? -0.714 8.311 -18.757 1.00 51.56 155 GLU A N 1
ATOM 1252 C CA . GLU A 1 155 ? -0.177 9.603 -19.195 1.00 51.56 155 GLU A CA 1
ATOM 1253 C C . GLU A 1 155 ? 1.359 9.560 -19.220 1.00 51.56 155 GLU A C 1
ATOM 1255 O O . GLU A 1 155 ? 2.022 10.242 -18.450 1.00 51.56 155 GLU A O 1
ATOM 1260 N N . GLY A 1 156 ? 1.929 8.740 -20.109 1.00 53.19 156 GLY A N 1
ATOM 1261 C CA . GLY A 1 156 ? 3.355 8.759 -20.472 1.00 53.19 156 GLY A CA 1
ATOM 1262 C C . GLY A 1 156 ? 4.392 8.682 -19.330 1.00 53.19 156 GLY A C 1
ATOM 1263 O O . GLY A 1 156 ? 4.104 8.429 -18.160 1.00 53.19 156 GLY A O 1
ATOM 1264 N N . GLN A 1 157 ? 5.661 8.881 -19.693 1.00 51.97 157 GLN A N 1
ATOM 1265 C CA . GLN A 1 157 ? 6.751 9.110 -18.739 1.00 51.97 157 GLN A CA 1
ATOM 1266 C C . GLN A 1 157 ? 6.890 10.613 -18.495 1.00 51.97 157 GLN A C 1
ATOM 1268 O O . GLN A 1 157 ? 6.90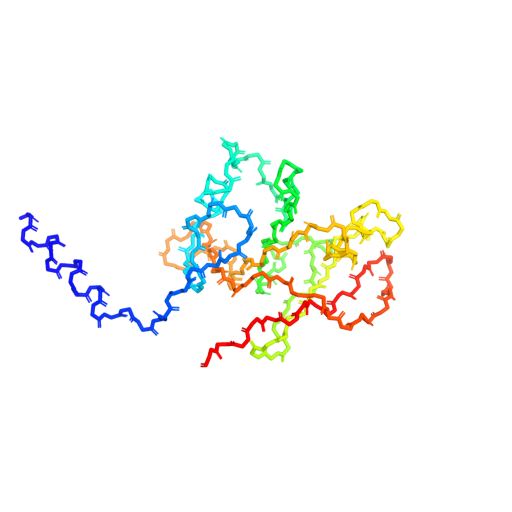4 11.388 -19.452 1.00 51.97 157 GLN A O 1
ATOM 1273 N N . ALA A 1 158 ? 7.047 11.030 -17.239 1.00 52.72 158 ALA A N 1
ATOM 1274 C CA . ALA A 1 158 ? 7.390 12.419 -16.941 1.00 52.72 158 ALA A CA 1
ATOM 1275 C C . ALA A 1 158 ? 8.897 12.630 -16.783 1.00 52.72 158 ALA A C 1
ATOM 1277 O O . ALA A 1 158 ? 9.685 11.684 -16.664 1.00 52.72 158 ALA A O 1
ATOM 1278 N N . GLU A 1 159 ? 9.287 13.906 -16.731 1.00 46.28 159 GLU A N 1
ATOM 1279 C CA . GLU A 1 159 ? 10.657 14.335 -16.471 1.00 46.28 159 GLU A CA 1
ATOM 1280 C C . GLU A 1 159 ? 11.246 13.634 -15.233 1.00 46.28 159 GLU A C 1
ATOM 1282 O O . GLU A 1 159 ? 10.653 13.605 -14.152 1.00 46.28 159 GLU A O 1
ATOM 1287 N N . GLY A 1 160 ? 12.431 13.041 -15.401 1.00 57.66 160 GLY A N 1
ATOM 1288 C CA . GLY A 1 160 ? 13.133 12.303 -14.346 1.00 57.66 160 GLY A CA 1
ATOM 1289 C C . GLY A 1 160 ? 12.890 10.788 -14.316 1.00 57.66 160 GLY A C 1
ATOM 1290 O O . GLY A 1 160 ? 13.284 10.151 -13.340 1.00 57.66 160 GLY A O 1
ATOM 1291 N N . GLY A 1 161 ? 12.271 10.200 -15.349 1.00 56.88 161 GLY A N 1
ATOM 1292 C CA . GLY A 1 161 ? 12.167 8.740 -15.512 1.00 56.88 161 GLY A CA 1
ATOM 1293 C C . GLY A 1 161 ? 11.127 8.065 -14.611 1.00 56.88 161 GLY A C 1
ATOM 1294 O O . GLY A 1 161 ? 11.191 6.854 -14.402 1.00 56.88 161 GLY A O 1
ATOM 1295 N N . ARG A 1 162 ? 10.184 8.844 -14.063 1.00 63.41 162 ARG A N 1
ATOM 1296 C CA . ARG A 1 162 ? 9.071 8.346 -13.245 1.00 63.41 162 ARG A CA 1
ATOM 1297 C C . ARG A 1 162 ? 7.875 8.005 -14.123 1.00 63.41 162 ARG A C 1
ATOM 1299 O O . ARG A 1 162 ? 7.517 8.773 -15.018 1.00 63.41 162 ARG A O 1
ATOM 1306 N N . LEU A 1 163 ? 7.217 6.896 -13.803 1.00 60.75 163 LEU A N 1
ATOM 1307 C CA . LEU A 1 163 ? 5.918 6.567 -14.371 1.00 60.75 163 LEU A CA 1
ATOM 1308 C C . LEU A 1 163 ? 4.853 7.470 -13.746 1.00 60.75 163 LEU A C 1
ATOM 1310 O O . LEU A 1 163 ? 4.693 7.505 -12.520 1.00 60.75 163 LEU A O 1
ATOM 1314 N N . HIS A 1 164 ? 4.126 8.188 -14.599 1.00 60.06 164 HIS A N 1
ATOM 1315 C CA . HIS A 1 164 ? 2.906 8.881 -14.217 1.00 60.06 164 HIS A CA 1
ATOM 1316 C C . HIS A 1 164 ? 1.744 7.951 -14.519 1.00 60.06 164 HIS A C 1
ATOM 1318 O O . HIS A 1 164 ? 1.383 7.723 -15.672 1.00 60.06 164 HIS A O 1
ATOM 1324 N N . HIS A 1 165 ? 1.178 7.370 -13.469 1.00 57.44 165 HIS A N 1
ATOM 1325 C CA . HIS A 1 165 ? -0.065 6.646 -13.615 1.00 57.44 165 HIS A CA 1
ATOM 1326 C C . HIS A 1 165 ? -1.201 7.613 -13.286 1.00 57.44 165 HIS A C 1
ATOM 1328 O O . HIS A 1 165 ? -1.297 8.136 -12.174 1.00 57.44 165 HIS A O 1
ATOM 1334 N N . ALA A 1 166 ? -2.137 7.784 -14.224 1.00 45.12 166 ALA A N 1
ATOM 1335 C CA . ALA A 1 166 ? -3.514 7.889 -13.779 1.00 45.12 166 ALA A CA 1
ATOM 1336 C C . ALA A 1 166 ? -3.756 6.555 -13.070 1.00 45.12 166 ALA A C 1
ATOM 1338 O O . ALA A 1 166 ? -3.809 5.489 -13.694 1.00 45.12 166 ALA A O 1
ATOM 1339 N N . GLY A 1 167 ? -3.689 6.591 -11.743 1.00 43.81 167 GLY A N 1
ATOM 1340 C CA . GLY A 1 167 ? -4.071 5.466 -10.925 1.00 43.81 167 GLY A CA 1
ATOM 1341 C C . GLY A 1 167 ? -5.463 5.056 -11.364 1.00 43.81 167 GLY A C 1
ATOM 1342 O O . GLY A 1 167 ? -6.252 5.844 -11.890 1.00 43.81 167 GLY A O 1
ATOM 1343 N N . GLY A 1 168 ? -5.679 3.760 -11.271 1.00 52.53 168 GLY A N 1
ATOM 1344 C CA . GLY A 1 168 ? -6.867 3.110 -11.761 1.00 52.53 168 GLY A CA 1
ATOM 1345 C C . GLY A 1 168 ? -8.162 3.818 -11.456 1.00 52.53 168 GLY A C 1
ATOM 1346 O O . GLY A 1 168 ? -8.254 4.622 -10.527 1.00 52.53 168 GLY A O 1
ATOM 1347 N N . ARG A 1 169 ? -9.199 3.414 -12.191 1.00 46.88 169 ARG A N 1
ATOM 1348 C CA . ARG A 1 169 ? -10.551 3.656 -11.710 1.00 46.88 169 ARG A CA 1
ATOM 1349 C C . ARG A 1 169 ? -10.640 3.139 -10.273 1.00 46.88 169 ARG A C 1
ATOM 1351 O O . ARG A 1 169 ? -10.482 1.938 -10.047 1.00 46.88 169 ARG A O 1
ATOM 1358 N N . VAL A 1 170 ? -10.809 4.061 -9.334 1.00 52.97 170 VAL A N 1
ATOM 1359 C CA . VAL A 1 170 ? -11.279 3.765 -7.990 1.00 52.97 170 VAL A CA 1
ATOM 1360 C C . VAL A 1 170 ? -12.736 3.385 -8.178 1.00 52.97 170 VAL A C 1
ATOM 1362 O O . VAL A 1 170 ? -13.446 4.072 -8.916 1.00 52.97 170 VAL A O 1
ATOM 1365 N N . CYS A 1 171 ? -13.154 2.236 -7.645 1.00 46.03 171 CYS A N 1
ATOM 1366 C CA . CYS A 1 171 ? -14.548 1.818 -7.754 1.00 46.03 171 CYS A CA 1
ATOM 1367 C C . CYS A 1 171 ? -15.430 2.990 -7.311 1.00 46.03 171 CYS A C 1
ATOM 1369 O O . CYS A 1 171 ? -15.238 3.520 -6.220 1.00 46.03 171 CYS A O 1
ATOM 1371 N N . SER A 1 172 ? -16.340 3.430 -8.180 1.00 37.78 172 SER A N 1
ATOM 1372 C CA . SER A 1 172 ? -17.420 4.311 -7.755 1.00 37.78 172 SER A CA 1
ATOM 1373 C C . SER A 1 172 ? -18.169 3.579 -6.649 1.00 37.78 172 SER A C 1
ATOM 1375 O O . SER A 1 172 ? -18.507 2.407 -6.847 1.00 37.78 172 SER A O 1
ATOM 1377 N N . SER A 1 173 ? -18.409 4.240 -5.515 1.00 35.84 173 SER A N 1
ATOM 1378 C CA . SER A 1 173 ? -19.444 3.785 -4.586 1.00 35.84 173 SER A CA 1
ATOM 1379 C C . SER A 1 173 ? -20.720 3.480 -5.387 1.00 35.84 173 SER A C 1
ATOM 1381 O O . SER A 1 173 ? -20.980 4.197 -6.364 1.00 35.84 173 SER A O 1
ATOM 1383 N N . PRO A 1 174 ? -21.446 2.398 -5.062 1.00 36.38 174 PRO A N 1
ATOM 1384 C CA . PRO A 1 174 ? -22.703 2.085 -5.735 1.00 36.38 174 PRO A CA 1
ATOM 1385 C C . PRO A 1 174 ? -23.715 3.237 -5.670 1.00 36.38 174 PRO A C 1
ATOM 1387 O O . PRO A 1 174 ? -23.694 4.011 -4.685 1.00 36.38 174 PRO A O 1
#

Secondary structure (DSSP, 8-state):
-HHHHHHHHHHHHTT--S-------SS-----TT-EE-HHHHHHHTT---GGG--SSEEEEGGGTEEEEEEESS--GGGS-TTT----EEEETTEEEEE--TT--TTSHHHHHHHTTTTTT-EEEEEEES-SB-TTTSSBPPEEEEEEPPP-----EETTTEEEEEEEEPPPP-

Sequence (174 aa):
MLGELQALLQYQYDRIDFIDEPVDVGFACPLDLHCTYTRDQLLVALDFLKPATVREGVKWLPEKQLDVFFVTLNKADKDYSPTTMYKDYSINESLFHWQSQSTTAESSATGQRYIHHREKGSRVLLFVREFKADARFGGAGAYTYLCPVQPAHQEGQAEGGRLHHAGGRVCSSP

InterPro domains:
  IPR021835 Domain of unknown function DUF3427 [PF11907] (32-154)

Solvent-accessible surface area (backbone atoms only — not comparable to full-atom values): 10051 Å² total; per-residue (Å²): 110,73,67,56,54,50,51,50,52,50,57,50,59,79,62,60,90,67,80,71,41,86,58,92,75,88,58,95,56,91,63,40,30,69,42,73,37,45,68,52,57,52,31,43,56,68,74,38,88,61,44,89,73,67,83,66,54,60,45,80,39,77,94,73,36,33,38,40,38,54,43,59,53,56,77,51,74,95,79,48,51,87,80,64,64,58,67,42,48,72,77,51,88,34,31,31,35,38,45,50,56,62,84,35,33,61,89,35,78,64,29,47,38,70,75,40,19,72,85,71,70,27,47,39,38,42,26,40,22,61,41,68,49,28,90,88,77,69,44,77,36,47,27,30,30,66,37,62,53,39,92,48,73,72,63,59,73,44,93,78,55,20,38,35,35,43,34,17,45,33,65,62,80,132

Nearest PDB structures (foldseek):
  7clg-assembly1_A  TM=7.389E-01  e=3.385E-05  Staphylococcus aureus subsp. aureus USA300
  7clg-assembly1_B  TM=5.065E-01  e=1.685E-03  Staphylococcus aureus subsp. aureus USA300
  4nj5-assembly1_A  TM=3.575E-01  e=3.355E-01  Arabidopsis thaliana

Organism: NCBI:txid853